Protein AF-A0A5R9NXJ1-F1 (afdb_monomer_lite)

Foldseek 3Di:
DDADPVRWDKDWDQFQQQRWIKMKTWDDQDPVVRRHTKIKIWTDHPDPPDDIDIDIGRDVVVVCLVRPRQPLDQCLLVVDDPLVNVLQLQLLCCAAVLPQDADDDPSLVVLVVVLVLLDPDDPPDDQVSDSDGPLVSVVSSVSSVCRNVSPSDHHDDDPVCVVSSCSNCVSSVNDNPPDDDD

Secondary structure (DSSP, 8-state):
-EE-TTS-EEEEEEETTTTEEEEEEEE--BTTTTBPPEEEEEE--SSTTPPPEEEEESSHHHHHHHHSPP----GGGTTS-HHHHHHHHHHHIIIII-------HHHHHHHHHHHHHT----TTS-GGG-SS-HHHHHHHHHHHHHHHTT--SPPP--HHHHHHHHHHHHHTT---------

Radius of gyration: 20.78 Å; chains: 1; bounding box: 48×36×61 Å

Sequence (182 aa):
MRESKNGHLYMAGFNEALGCTVALHYQKRSKMQDLPARYIVKWASARPGERQEVRSFTSLKEVEALLKPPTQDVSWIEGLTEQKRRIVTAAFAHALIGEHQKFEGDDFQAAVDFLHHLEPDTGSRSPLQFEVPSDSRAILWASIRWILMRRTEKLELGDSQQELAGKLLKACGLEPSHAPAF

Structure (mmCIF, N/CA/C/O backbone):
data_AF-A0A5R9NXJ1-F1
#
_entry.id   AF-A0A5R9NXJ1-F1
#
loop_
_atom_site.group_PDB
_atom_site.id
_atom_site.type_symbol
_atom_site.label_atom_id
_atom_site.lab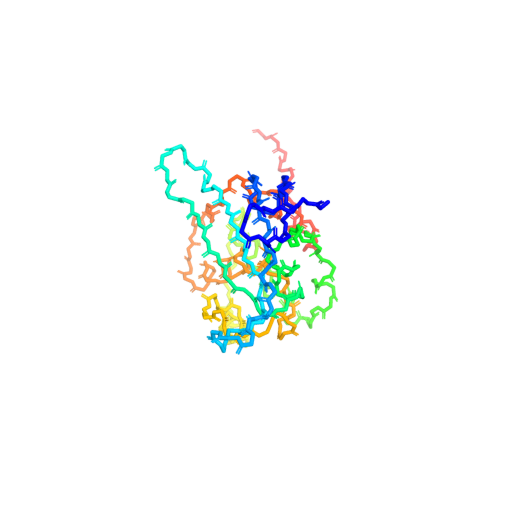el_alt_id
_atom_site.label_comp_id
_atom_site.label_asym_id
_atom_site.label_entity_id
_atom_site.label_seq_id
_atom_site.pdbx_PDB_ins_code
_atom_site.Cartn_x
_atom_site.Cartn_y
_atom_site.Cartn_z
_atom_site.occupancy
_atom_site.B_iso_or_equiv
_atom_site.auth_seq_id
_atom_site.auth_comp_id
_atom_site.auth_asym_id
_atom_site.auth_atom_id
_atom_site.pdbx_PDB_model_num
ATOM 1 N N . MET A 1 1 ? 15.279 11.748 -24.174 1.00 56.72 1 MET A N 1
ATOM 2 C CA . MET A 1 1 ? 15.913 10.410 -24.109 1.00 56.72 1 MET A CA 1
ATOM 3 C C . MET A 1 1 ? 17.350 10.542 -24.600 1.00 56.72 1 MET A C 1
ATOM 5 O O . MET A 1 1 ? 17.546 11.217 -25.601 1.00 56.72 1 MET A O 1
ATOM 9 N N . ARG A 1 2 ? 18.347 10.017 -23.877 1.00 70.06 2 ARG A N 1
ATOM 10 C CA . ARG A 1 2 ? 19.783 10.138 -24.209 1.00 70.06 2 ARG A CA 1
ATOM 11 C C . ARG A 1 2 ? 20.353 8.767 -24.565 1.00 70.06 2 ARG A C 1
ATOM 13 O O . ARG A 1 2 ? 19.923 7.774 -23.992 1.00 70.06 2 ARG A O 1
ATOM 20 N N . GLU A 1 3 ? 21.319 8.695 -25.470 1.00 67.75 3 GLU A N 1
ATOM 21 C CA . GLU A 1 3 ? 22.029 7.449 -25.779 1.00 67.75 3 GLU A CA 1
ATOM 22 C C . GLU A 1 3 ? 23.363 7.417 -25.019 1.00 67.75 3 GLU A C 1
ATOM 24 O O . GLU A 1 3 ? 24.104 8.399 -24.990 1.00 67.75 3 GLU A O 1
ATOM 29 N N . SER A 1 4 ? 23.645 6.319 -24.318 1.00 64.19 4 SER A N 1
ATOM 30 C CA . SER A 1 4 ? 24.927 6.121 -23.634 1.00 64.19 4 SER A CA 1
ATOM 31 C C . SER A 1 4 ? 25.991 5.635 -24.618 1.00 64.19 4 SER A C 1
ATOM 33 O O . SER A 1 4 ? 25.665 5.048 -25.647 1.00 64.19 4 SER A O 1
ATOM 35 N N . LYS A 1 5 ? 27.272 5.770 -24.251 1.00 60.88 5 LYS A N 1
ATOM 36 C CA . LYS A 1 5 ? 28.411 5.272 -25.047 1.00 60.88 5 LYS A CA 1
ATOM 37 C C . LYS A 1 5 ? 28.344 3.764 -25.365 1.00 60.88 5 LYS A C 1
ATOM 39 O O . LYS A 1 5 ? 29.005 3.320 -26.293 1.00 60.88 5 LYS A O 1
ATOM 44 N N . ASN A 1 6 ? 27.518 3.004 -24.638 1.00 63.16 6 ASN A N 1
ATOM 45 C CA . ASN A 1 6 ? 27.320 1.563 -24.818 1.00 63.16 6 ASN A CA 1
ATOM 46 C C . ASN A 1 6 ? 26.020 1.224 -25.585 1.00 63.16 6 ASN A C 1
ATOM 48 O O . ASN A 1 6 ? 25.543 0.096 -25.505 1.00 63.16 6 ASN A O 1
ATOM 52 N N . GLY A 1 7 ? 25.388 2.192 -26.265 1.00 62.50 7 GLY A N 1
ATOM 53 C CA . GLY A 1 7 ? 24.175 1.976 -27.074 1.00 62.50 7 GLY A CA 1
ATOM 54 C C . GLY A 1 7 ? 22.872 1.813 -26.275 1.00 62.50 7 GLY A C 1
ATOM 55 O O . GLY A 1 7 ? 21.836 1.441 -26.831 1.00 62.50 7 GLY A O 1
ATOM 56 N N . HIS A 1 8 ? 22.895 2.077 -24.963 1.00 69.06 8 HIS A N 1
ATOM 57 C CA . HIS A 1 8 ? 21.680 2.110 -24.138 1.00 69.06 8 HIS A CA 1
ATOM 58 C C . HIS A 1 8 ? 20.946 3.438 -24.283 1.00 69.06 8 HIS A C 1
ATOM 60 O O . HIS A 1 8 ? 21.556 4.492 -24.098 1.00 69.06 8 HIS A O 1
ATOM 66 N N . LEU A 1 9 ? 19.633 3.386 -24.502 1.00 77.56 9 LEU A N 1
ATOM 67 C CA . LEU A 1 9 ? 18.773 4.558 -24.351 1.00 77.56 9 LEU A CA 1
ATOM 68 C C . LEU A 1 9 ? 18.497 4.752 -22.863 1.00 77.56 9 LEU A C 1
ATOM 70 O O . LEU A 1 9 ? 18.129 3.797 -22.189 1.00 77.56 9 LEU A O 1
ATOM 74 N N . TYR A 1 10 ? 18.686 5.953 -22.330 1.00 80.19 10 TYR A N 1
ATOM 75 C CA . TYR A 1 10 ? 18.405 6.234 -20.931 1.00 80.19 10 TYR A CA 1
ATOM 76 C C . TYR A 1 10 ? 17.688 7.565 -20.718 1.00 80.19 10 TYR A C 1
ATOM 78 O O . TYR A 1 10 ? 17.766 8.504 -21.520 1.00 80.19 10 TYR A O 1
ATOM 86 N N . MET A 1 11 ? 16.964 7.627 -19.611 1.00 82.75 11 MET A N 1
ATOM 87 C CA . MET A 1 11 ? 16.296 8.812 -19.099 1.00 82.75 11 MET A CA 1
ATOM 88 C C . MET A 1 11 ? 16.515 8.858 -17.593 1.00 82.75 11 MET A C 1
ATOM 90 O O . MET A 1 11 ? 16.481 7.819 -16.942 1.00 82.75 11 MET A O 1
ATOM 94 N N . ALA A 1 12 ? 16.757 10.046 -17.053 1.00 82.06 12 ALA A N 1
ATOM 95 C CA . ALA A 1 12 ? 16.826 10.261 -15.618 1.00 82.06 12 ALA A CA 1
ATOM 96 C C . ALA A 1 12 ? 15.823 11.343 -15.230 1.00 82.06 12 ALA A C 1
ATOM 98 O O . ALA A 1 12 ? 15.626 12.296 -15.987 1.00 82.06 12 ALA A O 1
ATOM 99 N N . GLY A 1 13 ? 15.196 11.179 -14.075 1.00 78.00 13 GLY A N 1
ATOM 100 C CA . GLY A 1 13 ? 14.218 12.115 -13.541 1.00 78.00 13 GLY A CA 1
ATOM 101 C C . GLY A 1 13 ? 14.005 11.878 -12.056 1.00 78.00 13 GLY A C 1
ATOM 102 O O . GLY A 1 13 ? 14.336 10.812 -11.538 1.00 78.00 13 GLY A O 1
ATOM 103 N N . PHE A 1 14 ? 13.476 12.883 -11.369 1.00 72.31 14 PHE A N 1
ATOM 104 C CA . PHE A 1 14 ? 13.021 12.704 -9.999 1.00 72.31 14 PHE A CA 1
ATOM 105 C C . PHE A 1 14 ? 11.752 11.847 -9.998 1.00 72.31 14 PHE A C 1
ATOM 107 O O . PHE A 1 14 ? 10.859 12.069 -10.816 1.00 72.31 14 PHE A O 1
ATOM 114 N N . ASN A 1 15 ? 11.690 10.852 -9.118 1.00 71.06 15 ASN A N 1
ATOM 115 C CA . ASN A 1 15 ? 10.509 10.030 -8.919 1.00 71.06 15 ASN A CA 1
ATOM 116 C C . ASN A 1 15 ? 9.947 10.287 -7.524 1.00 71.06 15 ASN A C 1
ATOM 118 O O . ASN A 1 15 ? 10.612 10.019 -6.526 1.00 71.06 15 ASN A O 1
ATOM 122 N N . GLU A 1 16 ? 8.717 10.785 -7.473 1.00 60.53 16 GLU A N 1
ATOM 123 C CA . GLU A 1 16 ? 8.044 11.130 -6.221 1.00 60.53 16 GLU A CA 1
ATOM 124 C C . GLU A 1 16 ? 7.737 9.894 -5.367 1.00 60.53 16 GLU A C 1
ATOM 126 O O . GLU A 1 16 ? 7.882 9.957 -4.152 1.00 60.53 16 GLU A O 1
ATOM 131 N N . ALA A 1 17 ? 7.412 8.750 -5.987 1.00 61.94 17 ALA A N 1
ATOM 132 C CA . ALA A 1 17 ? 7.134 7.501 -5.269 1.00 61.94 17 ALA A CA 1
ATOM 133 C C . ALA A 1 17 ? 8.344 7.011 -4.461 1.00 61.94 17 ALA A C 1
ATOM 135 O O . ALA A 1 17 ? 8.208 6.539 -3.336 1.00 61.94 17 ALA A O 1
ATOM 136 N N . LEU A 1 18 ? 9.534 7.127 -5.051 1.00 64.56 18 LEU A N 1
ATOM 137 C CA . LEU A 1 18 ? 10.796 6.687 -4.463 1.00 64.56 18 LEU A CA 1
ATOM 138 C C . LEU A 1 18 ? 11.552 7.818 -3.747 1.00 64.56 18 LEU A C 1
ATOM 140 O O . LEU A 1 18 ? 12.620 7.567 -3.191 1.00 64.56 18 LEU A O 1
ATOM 144 N N . GLY A 1 19 ? 11.048 9.058 -3.787 1.00 62.28 19 GLY A N 1
ATOM 145 C CA . GLY A 1 19 ? 11.665 10.232 -3.158 1.00 62.28 19 GLY A CA 1
ATOM 146 C C . GLY A 1 19 ? 13.084 10.551 -3.646 1.00 62.28 19 GLY A C 1
ATOM 147 O O . GLY A 1 19 ? 13.853 11.196 -2.935 1.00 62.28 19 GLY A O 1
ATOM 148 N N . CYS A 1 20 ? 13.477 10.072 -4.828 1.00 68.44 20 CYS A N 1
ATOM 149 C CA . CYS A 1 20 ? 14.856 10.155 -5.303 1.00 68.44 20 CYS A CA 1
ATOM 150 C C . CYS A 1 20 ? 14.953 10.274 -6.829 1.00 68.44 20 CYS A C 1
ATOM 152 O O . CYS A 1 20 ? 13.985 10.100 -7.570 1.00 68.44 20 CYS A O 1
ATOM 154 N N . THR A 1 21 ? 16.156 10.589 -7.319 1.00 76.56 21 THR A N 1
ATOM 155 C CA . THR A 1 21 ? 16.429 10.576 -8.762 1.00 76.56 21 THR A CA 1
ATOM 156 C C . THR A 1 21 ? 16.595 9.142 -9.246 1.00 76.56 21 THR A C 1
ATOM 158 O O . THR A 1 21 ? 17.457 8.399 -8.771 1.00 76.56 21 THR A O 1
ATOM 161 N N . VAL A 1 22 ? 15.800 8.788 -10.248 1.00 80.94 22 VAL A N 1
ATOM 162 C CA . VAL A 1 22 ? 15.785 7.481 -10.891 1.00 80.94 22 VAL A CA 1
ATOM 163 C C . VAL A 1 22 ? 16.350 7.606 -12.299 1.00 80.94 22 VAL A C 1
ATOM 165 O O . VAL A 1 22 ? 16.018 8.533 -13.035 1.00 80.94 22 VAL A O 1
ATOM 168 N N . ALA A 1 23 ? 17.176 6.644 -12.697 1.00 85.56 23 ALA A N 1
ATOM 169 C CA . ALA A 1 23 ? 17.639 6.454 -14.061 1.00 85.56 23 ALA A CA 1
ATOM 170 C C . ALA A 1 23 ? 17.035 5.172 -14.647 1.00 85.56 23 ALA A C 1
ATOM 172 O O . ALA A 1 23 ? 17.268 4.072 -14.151 1.00 85.56 23 ALA A O 1
ATOM 173 N N . LEU A 1 24 ? 16.287 5.310 -15.736 1.00 88.50 24 LEU A N 1
ATOM 174 C CA . LEU A 1 24 ? 15.783 4.210 -16.546 1.00 88.50 24 LEU A CA 1
ATOM 175 C C . LEU A 1 24 ? 16.704 4.014 -17.747 1.00 88.50 24 LEU A C 1
ATOM 177 O O . LEU A 1 24 ? 16.912 4.942 -18.526 1.00 88.50 24 LEU A O 1
ATOM 181 N N . HIS A 1 25 ? 17.207 2.800 -17.931 1.00 89.12 25 HIS A N 1
ATOM 182 C CA . HIS A 1 25 ? 17.960 2.380 -19.106 1.00 89.12 25 HIS A CA 1
ATOM 183 C C . HIS A 1 25 ? 17.173 1.323 -19.875 1.00 89.12 25 HIS A C 1
ATOM 185 O O . HIS A 1 25 ? 16.711 0.347 -19.299 1.00 89.12 25 HIS A O 1
ATOM 191 N N . TYR A 1 26 ? 17.077 1.470 -21.186 1.00 88.19 26 TYR A N 1
ATOM 192 C CA . TYR A 1 26 ? 16.603 0.433 -22.083 1.00 88.19 26 TYR A CA 1
ATOM 193 C C . TYR A 1 26 ? 17.797 -0.235 -22.763 1.00 88.19 26 TYR A C 1
ATOM 195 O O . TYR A 1 26 ? 18.576 0.406 -23.480 1.00 88.19 26 TYR A O 1
ATOM 203 N N . GLN A 1 27 ? 17.929 -1.538 -22.528 1.00 85.44 27 GLN A N 1
ATOM 204 C CA . GLN A 1 27 ? 18.887 -2.393 -23.203 1.00 85.44 27 GLN A CA 1
ATOM 205 C C . GLN A 1 27 ? 18.176 -3.103 -24.356 1.00 85.44 27 GLN A C 1
ATOM 207 O O . GLN A 1 27 ? 17.287 -3.929 -24.144 1.00 85.44 27 GLN A O 1
ATOM 212 N N . LYS A 1 28 ? 18.573 -2.765 -25.587 1.00 84.38 28 LYS A N 1
ATOM 213 C CA . LYS A 1 28 ? 18.079 -3.421 -26.803 1.00 84.38 28 LYS A CA 1
ATOM 214 C C . LYS A 1 28 ? 18.462 -4.903 -26.793 1.00 84.38 28 LYS A C 1
ATOM 216 O O . LYS A 1 28 ? 19.521 -5.273 -26.286 1.00 84.38 28 LYS A O 1
ATOM 221 N N . ARG A 1 29 ? 17.620 -5.735 -27.414 1.00 84.06 29 ARG A N 1
ATOM 222 C CA . ARG A 1 29 ? 17.913 -7.156 -27.645 1.00 84.06 29 ARG A CA 1
ATOM 223 C C . ARG A 1 29 ? 19.251 -7.304 -28.375 1.00 84.06 29 ARG A C 1
ATOM 225 O O . ARG A 1 29 ? 19.457 -6.669 -29.409 1.00 84.06 29 ARG A O 1
ATOM 232 N N . SER A 1 30 ? 20.109 -8.193 -27.884 1.00 81.75 30 SER A N 1
ATOM 233 C CA . SER A 1 30 ? 21.359 -8.559 -28.553 1.00 81.75 30 SER A CA 1
ATOM 234 C C . SER A 1 30 ? 21.230 -9.953 -29.153 1.00 81.75 30 SER A C 1
ATOM 236 O O . SER A 1 30 ? 21.153 -10.935 -28.421 1.00 81.75 30 SER A O 1
ATOM 238 N N . LYS A 1 31 ? 21.219 -10.050 -30.490 1.00 77.81 31 LYS A N 1
ATOM 239 C CA . LYS A 1 31 ? 21.196 -11.350 -31.188 1.00 77.81 31 LYS A CA 1
ATOM 240 C C . LYS A 1 31 ? 22.512 -12.123 -31.038 1.00 77.81 31 LYS A C 1
ATOM 242 O O . LYS A 1 31 ? 22.482 -13.342 -31.059 1.00 77.81 31 LYS A O 1
ATOM 247 N N . MET A 1 32 ? 23.644 -11.431 -30.878 1.00 79.75 32 MET A N 1
ATOM 248 C CA . MET A 1 32 ? 24.957 -12.077 -30.724 1.00 79.75 32 MET A CA 1
ATOM 249 C C . MET A 1 32 ? 25.182 -12.678 -29.332 1.00 79.75 32 MET A C 1
ATOM 251 O O . MET A 1 32 ? 25.924 -13.641 -29.212 1.00 79.75 32 MET A O 1
ATOM 255 N N . GLN A 1 33 ? 24.573 -12.107 -28.289 1.00 77.94 33 GLN A N 1
ATOM 256 C CA . GLN A 1 33 ? 24.744 -12.556 -26.897 1.00 77.94 33 GLN A CA 1
ATOM 257 C C . GLN A 1 33 ? 23.530 -13.332 -26.366 1.00 77.94 33 GLN A C 1
ATOM 259 O O . GLN A 1 33 ? 23.481 -13.632 -25.180 1.00 77.94 33 GLN A O 1
ATOM 264 N N . ASP A 1 34 ? 22.537 -13.590 -27.222 1.00 81.00 34 ASP A N 1
ATOM 265 C CA . ASP A 1 34 ? 21.232 -14.167 -26.868 1.00 81.00 34 ASP A CA 1
ATOM 266 C C . ASP A 1 34 ? 20.548 -13.497 -25.658 1.00 81.00 34 ASP A C 1
ATOM 268 O O . ASP A 1 34 ? 19.888 -14.125 -24.835 1.00 81.00 34 ASP A O 1
ATOM 272 N N . LEU A 1 35 ? 20.710 -12.174 -25.534 1.00 79.19 35 LEU A N 1
ATOM 273 C CA . LEU A 1 35 ? 20.128 -11.410 -24.431 1.00 79.19 35 LEU A CA 1
ATOM 274 C C . LEU A 1 35 ? 18.805 -10.759 -24.859 1.00 79.19 35 LEU A C 1
ATOM 276 O O . LEU A 1 35 ? 18.785 -10.027 -25.864 1.00 79.19 35 LEU A O 1
ATOM 280 N N . PRO A 1 36 ? 17.708 -10.959 -24.099 1.00 82.81 36 PRO A N 1
ATOM 281 C CA . PRO A 1 36 ? 16.432 -10.314 -24.376 1.00 82.81 36 PRO A CA 1
ATOM 282 C C . PRO A 1 36 ? 16.512 -8.802 -24.135 1.00 82.81 36 PRO A C 1
ATOM 284 O O . PRO A 1 36 ? 17.372 -8.304 -23.404 1.00 82.81 36 PRO A O 1
ATOM 287 N N . ALA A 1 37 ? 15.596 -8.061 -24.760 1.00 85.81 37 ALA A N 1
ATOM 288 C CA . ALA A 1 37 ? 15.423 -6.651 -24.437 1.00 85.81 37 ALA A CA 1
ATOM 289 C C . ALA A 1 37 ? 14.943 -6.514 -22.986 1.00 85.81 37 ALA A C 1
ATOM 291 O O . ALA A 1 37 ? 14.123 -7.309 -22.527 1.00 85.81 37 ALA A O 1
ATOM 292 N N . ARG A 1 38 ? 15.453 -5.514 -22.267 1.00 88.94 38 ARG A N 1
ATOM 293 C CA . ARG A 1 38 ? 15.073 -5.270 -20.872 1.00 88.94 38 ARG A CA 1
ATOM 294 C C . ARG A 1 38 ? 15.195 -3.805 -20.495 1.00 88.94 38 ARG A C 1
ATOM 296 O O . ARG A 1 38 ? 15.976 -3.053 -21.080 1.00 88.94 38 ARG A O 1
ATOM 303 N N . TYR A 1 39 ? 14.452 -3.431 -19.470 1.00 88.12 39 TYR A N 1
ATOM 304 C CA . TYR A 1 39 ? 14.525 -2.137 -18.815 1.00 88.12 39 TYR A CA 1
ATOM 305 C C . TYR A 1 39 ? 15.301 -2.286 -17.511 1.00 88.12 39 TYR A C 1
ATOM 307 O O . TYR A 1 39 ? 15.089 -3.237 -16.773 1.00 88.12 39 TYR A O 1
ATOM 315 N N . ILE A 1 40 ? 16.212 -1.369 -17.220 1.00 89.00 40 ILE A N 1
ATOM 316 C CA . ILE A 1 40 ? 17.014 -1.365 -15.999 1.00 89.00 40 ILE A CA 1
ATOM 317 C C . ILE A 1 40 ? 16.745 -0.044 -15.294 1.00 89.00 40 ILE A C 1
ATOM 319 O O . ILE A 1 40 ? 17.096 1.015 -15.812 1.00 89.00 40 ILE A O 1
ATOM 323 N N . VAL A 1 41 ? 16.128 -0.107 -14.123 1.00 86.25 41 VAL A N 1
ATOM 324 C CA . VAL A 1 41 ? 15.863 1.051 -13.271 1.00 86.25 41 VAL A CA 1
ATOM 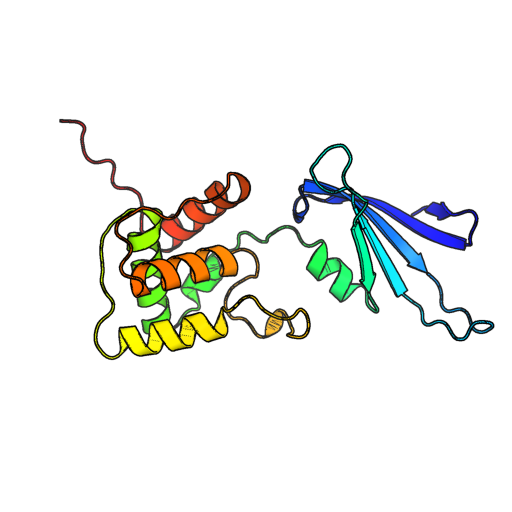325 C C . VAL A 1 41 ? 16.948 1.111 -12.206 1.00 86.25 41 VAL A C 1
ATOM 327 O O . VAL A 1 41 ? 17.240 0.102 -11.566 1.00 86.25 41 VAL A O 1
ATOM 330 N N . LYS A 1 42 ? 17.554 2.283 -12.031 1.00 86.38 42 LYS A N 1
ATOM 331 C CA . LYS A 1 42 ? 18.578 2.545 -11.023 1.00 86.38 42 LYS A CA 1
ATOM 332 C C . LYS A 1 42 ? 18.199 3.755 -10.191 1.00 86.38 42 LYS A C 1
ATOM 334 O O . LYS A 1 42 ? 17.820 4.768 -10.771 1.00 86.38 42 LYS A O 1
ATOM 339 N N . TRP A 1 43 ? 18.358 3.701 -8.879 1.00 85.06 43 TRP A N 1
ATOM 340 C CA . TRP A 1 43 ? 18.095 4.852 -8.016 1.00 85.06 43 TRP A CA 1
ATOM 341 C C . TRP A 1 43 ? 19.045 4.885 -6.828 1.00 85.06 43 TRP A C 1
ATOM 343 O O . TRP A 1 43 ? 19.564 3.855 -6.393 1.00 85.06 43 TRP A O 1
ATOM 353 N N . ALA A 1 44 ? 19.342 6.092 -6.355 1.00 69.19 44 ALA A N 1
ATOM 354 C CA . ALA A 1 44 ? 20.094 6.256 -5.122 1.00 69.19 44 ALA A CA 1
ATOM 355 C C . ALA A 1 44 ? 19.165 5.929 -3.951 1.00 69.19 44 ALA A C 1
ATOM 357 O O . ALA A 1 44 ? 18.042 6.431 -3.910 1.00 69.19 44 ALA A O 1
ATOM 358 N N . SER A 1 45 ? 19.628 5.103 -3.014 1.00 57.47 45 SER A N 1
ATOM 359 C CA . SER A 1 45 ? 18.928 4.975 -1.738 1.00 57.47 45 SER A CA 1
ATOM 360 C C . SER A 1 45 ? 18.877 6.342 -1.043 1.00 57.47 45 SER A C 1
ATOM 362 O O . SER A 1 45 ? 19.768 7.175 -1.225 1.00 57.47 45 SER A O 1
ATOM 364 N N . ALA A 1 46 ? 17.832 6.580 -0.250 1.00 52.94 46 ALA A N 1
ATOM 365 C CA . ALA A 1 46 ? 17.553 7.854 0.415 1.00 52.94 46 ALA A CA 1
ATOM 366 C C . ALA A 1 46 ? 18.657 8.321 1.391 1.00 52.94 46 ALA A C 1
ATOM 368 O O . ALA A 1 46 ? 18.601 9.443 1.893 1.00 52.94 46 ALA A O 1
ATOM 369 N N . ARG A 1 47 ? 19.667 7.487 1.676 1.00 48.09 47 ARG A N 1
ATOM 370 C CA . ARG A 1 47 ? 20.737 7.768 2.638 1.00 48.09 47 ARG A CA 1
ATOM 371 C C . ARG A 1 47 ? 22.087 8.019 1.950 1.00 48.09 47 ARG A C 1
ATOM 373 O O . ARG A 1 47 ? 22.505 7.222 1.105 1.00 48.09 47 ARG A O 1
ATOM 380 N N . PRO A 1 48 ? 22.821 9.081 2.337 1.00 46.06 48 PRO A N 1
ATOM 381 C CA . PRO A 1 48 ? 24.170 9.331 1.838 1.00 46.06 48 PRO A CA 1
ATOM 382 C C . PRO A 1 48 ? 25.107 8.150 2.135 1.00 46.06 48 PRO A C 1
ATOM 384 O O . PRO A 1 48 ? 25.261 7.752 3.286 1.00 46.06 48 PRO A O 1
ATOM 387 N N . GLY A 1 49 ? 25.749 7.603 1.100 1.00 57.16 49 GLY A N 1
ATOM 388 C CA . GLY A 1 49 ? 26.719 6.504 1.221 1.00 57.16 49 GLY A CA 1
ATOM 389 C C . GLY A 1 49 ? 26.161 5.098 0.974 1.00 57.16 49 GLY A C 1
ATOM 390 O O . GLY A 1 49 ? 26.941 4.149 0.899 1.00 57.16 49 GLY A O 1
ATOM 391 N N . GLU A 1 50 ? 24.848 4.939 0.794 1.00 59.25 50 GLU A N 1
ATOM 392 C CA . GLU A 1 50 ? 24.263 3.641 0.450 1.00 59.25 50 GLU A CA 1
ATOM 393 C C . GLU A 1 50 ? 24.442 3.283 -1.035 1.00 59.25 50 GLU A C 1
ATOM 395 O O . GLU A 1 50 ? 24.568 4.139 -1.917 1.00 59.25 50 GLU A O 1
ATOM 400 N N . ARG A 1 51 ? 24.492 1.973 -1.315 1.00 67.75 51 ARG A N 1
ATOM 401 C CA . ARG A 1 51 ? 24.660 1.454 -2.677 1.00 67.75 51 ARG A CA 1
ATOM 402 C C . ARG A 1 51 ? 23.449 1.823 -3.535 1.00 67.75 51 ARG A C 1
ATOM 404 O O . ARG A 1 51 ? 22.312 1.755 -3.085 1.00 67.75 51 ARG A O 1
ATOM 411 N N . GLN A 1 52 ? 23.714 2.165 -4.794 1.00 74.81 52 GLN A N 1
ATOM 412 C CA . GLN A 1 52 ? 22.675 2.355 -5.802 1.00 74.81 52 GLN A CA 1
ATOM 413 C C . GLN A 1 52 ? 21.863 1.063 -5.950 1.00 74.81 52 GLN A C 1
ATOM 415 O O . GLN A 1 52 ? 22.432 0.002 -6.223 1.00 74.81 52 GLN A O 1
ATOM 420 N N . GLU A 1 53 ? 20.546 1.159 -5.807 1.00 77.19 53 GLU A N 1
ATOM 421 C CA . GLU A 1 53 ? 19.654 0.048 -6.103 1.00 77.19 53 GLU A CA 1
ATOM 422 C C . GLU A 1 53 ? 19.460 -0.074 -7.612 1.00 77.19 53 GLU A C 1
ATOM 424 O O . GLU A 1 53 ? 19.377 0.923 -8.335 1.00 77.19 53 GLU A O 1
ATOM 429 N N . VAL A 1 54 ? 19.428 -1.316 -8.099 1.00 85.44 54 VAL A N 1
ATOM 430 C CA . VAL A 1 54 ? 19.294 -1.635 -9.521 1.00 85.44 54 VAL A CA 1
ATOM 431 C C . VAL A 1 54 ? 18.304 -2.781 -9.681 1.00 85.44 54 VAL A C 1
ATOM 433 O O . VAL A 1 54 ? 18.517 -3.866 -9.144 1.00 85.44 54 VAL A O 1
ATOM 436 N N . ARG A 1 55 ? 17.251 -2.571 -10.474 1.00 85.31 55 ARG A N 1
ATOM 437 C CA . ARG A 1 55 ? 16.294 -3.618 -10.859 1.00 85.31 55 ARG A CA 1
ATOM 438 C C . ARG A 1 55 ? 16.164 -3.726 -12.369 1.00 85.31 55 ARG A C 1
ATOM 440 O O . ARG A 1 55 ? 16.274 -2.730 -13.078 1.00 85.31 55 ARG A O 1
ATOM 447 N N . SER A 1 56 ? 15.944 -4.947 -12.851 1.00 87.00 56 SER A N 1
ATOM 448 C CA . SER A 1 56 ? 15.715 -5.244 -14.267 1.00 87.00 56 SER A CA 1
ATOM 449 C C . SER A 1 56 ? 14.279 -5.711 -14.484 1.00 87.00 56 SER A C 1
ATOM 451 O O . SER A 1 56 ? 13.772 -6.500 -13.694 1.00 87.00 56 SER A O 1
ATOM 453 N N . PHE A 1 57 ? 13.661 -5.254 -15.567 1.00 86.25 57 PHE A N 1
ATOM 454 C CA . PHE A 1 57 ? 12.273 -5.510 -15.938 1.00 86.25 57 PHE A CA 1
ATOM 455 C C . PHE A 1 57 ? 12.189 -5.943 -17.394 1.00 86.25 57 PHE A C 1
ATOM 457 O O . PHE A 1 57 ? 12.995 -5.519 -18.230 1.00 86.25 57 PHE A O 1
ATOM 464 N N . THR A 1 58 ? 11.199 -6.769 -17.709 1.00 85.88 58 THR A N 1
ATOM 465 C CA . THR A 1 58 ? 11.011 -7.284 -19.075 1.00 85.88 58 THR A CA 1
ATOM 466 C C . THR A 1 58 ? 10.023 -6.450 -19.883 1.00 85.88 58 THR A C 1
ATOM 468 O O . THR A 1 58 ? 10.035 -6.495 -21.112 1.00 85.88 58 THR A O 1
ATOM 471 N N . SER A 1 59 ? 9.213 -5.629 -19.209 1.00 82.44 59 SER A N 1
ATOM 472 C CA . SER A 1 59 ? 8.185 -4.800 -19.830 1.00 82.44 59 SER A CA 1
ATOM 473 C C . SER A 1 59 ? 8.155 -3.382 -19.254 1.00 82.44 59 SER A C 1
ATOM 475 O O . SER A 1 59 ? 8.498 -3.151 -18.094 1.00 82.44 59 SER A O 1
ATOM 477 N N . LEU A 1 60 ? 7.707 -2.417 -20.066 1.00 78.75 60 LEU A N 1
ATOM 478 C CA . LEU A 1 60 ? 7.507 -1.037 -19.612 1.00 78.75 60 LEU A CA 1
ATOM 479 C C . LEU A 1 60 ? 6.414 -0.950 -18.535 1.00 78.75 60 LEU A C 1
ATOM 481 O O . LEU A 1 60 ? 6.535 -0.157 -17.613 1.00 78.75 60 LEU A O 1
ATOM 485 N N . LYS A 1 61 ? 5.399 -1.820 -18.597 1.00 76.12 61 LYS A N 1
ATOM 486 C CA . LYS A 1 61 ? 4.309 -1.886 -17.613 1.00 76.12 61 LYS A CA 1
ATOM 487 C C . LYS A 1 61 ? 4.811 -2.190 -16.195 1.00 76.12 61 LYS A C 1
ATOM 489 O O . LYS A 1 61 ? 4.308 -1.626 -15.230 1.00 76.12 61 LYS A O 1
ATOM 494 N N . GLU A 1 62 ? 5.803 -3.070 -16.055 1.00 75.62 62 GLU A N 1
ATOM 495 C CA . GLU A 1 62 ? 6.426 -3.357 -14.753 1.00 75.62 62 GLU A CA 1
ATOM 496 C C . GLU A 1 62 ? 7.230 -2.162 -14.226 1.00 75.62 62 GLU A C 1
ATOM 498 O O . GLU A 1 62 ? 7.197 -1.870 -13.032 1.00 75.62 62 GLU A O 1
ATOM 503 N N . VAL A 1 63 ? 7.923 -1.449 -15.121 1.00 80.88 63 VAL A N 1
ATOM 504 C CA . VAL A 1 63 ? 8.641 -0.213 -14.781 1.00 80.88 63 VAL A CA 1
ATOM 505 C C . VAL A 1 63 ? 7.659 0.853 -14.311 1.00 80.88 63 VAL A C 1
ATOM 507 O O . VAL A 1 63 ? 7.889 1.487 -13.288 1.00 80.88 63 VAL A O 1
ATOM 510 N N . GLU A 1 64 ? 6.552 1.033 -15.028 1.00 77.06 64 GLU A N 1
ATOM 511 C CA . GLU A 1 64 ? 5.490 1.958 -14.642 1.00 77.06 64 GLU A CA 1
ATOM 512 C C . GLU A 1 64 ? 4.900 1.585 -13.288 1.00 77.06 64 GLU A C 1
ATOM 514 O O . GLU A 1 64 ? 4.734 2.468 -12.465 1.00 77.06 64 GLU A O 1
ATOM 519 N N . ALA A 1 65 ? 4.654 0.304 -13.002 1.00 72.50 65 ALA A N 1
ATOM 520 C CA . ALA A 1 65 ? 4.156 -0.122 -11.694 1.00 72.50 65 ALA A CA 1
ATOM 521 C C . ALA A 1 65 ? 5.127 0.201 -10.543 1.00 72.50 65 ALA A C 1
ATOM 523 O O . ALA A 1 65 ? 4.672 0.559 -9.462 1.00 72.50 65 ALA A O 1
ATOM 524 N N . LEU A 1 66 ? 6.444 0.099 -10.768 1.00 76.75 66 LEU A N 1
ATOM 525 C CA . LEU A 1 66 ? 7.455 0.511 -9.786 1.00 76.75 66 LEU A CA 1
ATOM 526 C C . LEU A 1 66 ? 7.477 2.033 -9.596 1.00 76.75 66 LEU A C 1
ATOM 528 O O . LEU A 1 66 ? 7.633 2.515 -8.480 1.00 76.75 66 LEU A O 1
ATOM 532 N N . LEU A 1 67 ? 7.412 2.776 -10.701 1.00 75.19 67 LEU A N 1
ATOM 533 C CA . LEU A 1 67 ? 7.631 4.222 -10.722 1.00 75.19 67 LEU A CA 1
ATOM 534 C C . LEU A 1 67 ? 6.347 5.031 -10.560 1.00 75.19 67 LEU A C 1
ATOM 536 O O . LEU A 1 67 ? 6.422 6.260 -10.480 1.00 75.19 67 LEU A O 1
ATOM 540 N N . LYS A 1 68 ? 5.183 4.379 -10.544 1.00 69.38 68 LYS A N 1
ATOM 541 C CA . LYS A 1 68 ? 3.904 5.054 -10.388 1.00 69.38 68 LYS A CA 1
ATOM 542 C C . LYS A 1 68 ? 3.917 5.767 -9.035 1.00 69.38 68 LYS A C 1
ATOM 544 O O . LYS A 1 68 ? 4.185 5.109 -8.029 1.00 69.38 68 LYS A O 1
ATOM 549 N N . PRO A 1 69 ? 3.647 7.084 -8.993 1.00 58.81 69 PRO A N 1
ATOM 550 C CA . PRO A 1 69 ? 3.427 7.759 -7.726 1.00 58.81 69 PRO A CA 1
ATOM 551 C C . PRO A 1 69 ? 2.342 7.007 -6.951 1.00 58.81 69 PRO A C 1
ATOM 553 O O . PRO A 1 69 ? 1.392 6.519 -7.582 1.00 58.81 69 PRO A O 1
ATOM 556 N N . PRO A 1 70 ? 2.481 6.885 -5.620 1.00 59.53 70 PRO A N 1
ATOM 557 C CA . PRO A 1 70 ? 1.449 6.287 -4.805 1.00 59.53 70 PRO A CA 1
ATOM 558 C C . PRO A 1 70 ? 0.146 7.008 -5.123 1.00 59.53 70 PRO A C 1
ATOM 560 O O . PRO A 1 70 ? 0.066 8.232 -5.022 1.00 59.53 70 PRO A O 1
ATOM 563 N N . THR A 1 71 ? -0.859 6.270 -5.593 1.00 61.16 71 THR A N 1
ATOM 564 C CA . THR A 1 71 ? -2.065 6.891 -6.162 1.00 61.16 71 THR A CA 1
ATOM 565 C C . THR A 1 71 ? -2.827 7.682 -5.097 1.00 61.16 71 THR A C 1
ATOM 567 O O . THR A 1 71 ? -3.681 8.487 -5.451 1.00 61.16 71 THR A O 1
ATOM 570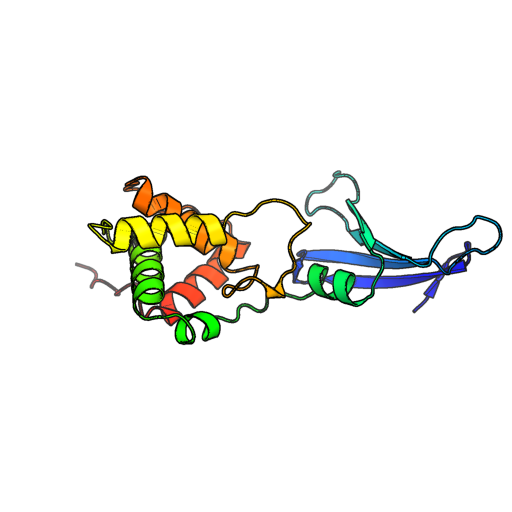 N N . GLN A 1 72 ? -2.525 7.429 -3.808 1.00 68.50 72 GLN A N 1
ATOM 571 C CA . GLN A 1 72 ? -3.222 7.934 -2.616 1.00 68.50 72 GLN A CA 1
ATOM 572 C C . GLN A 1 72 ? -4.751 7.877 -2.763 1.00 68.50 72 GLN A C 1
ATOM 574 O O . GLN A 1 72 ? -5.492 8.604 -2.104 1.00 68.50 72 GLN A O 1
ATOM 579 N N . ASP A 1 73 ? -5.208 7.001 -3.654 1.00 74.94 73 ASP A N 1
ATOM 580 C CA . ASP A 1 73 ? -6.592 6.813 -4.000 1.00 74.94 73 ASP A CA 1
ATOM 581 C C . ASP A 1 73 ? -7.206 6.013 -2.865 1.00 74.94 73 ASP A C 1
ATOM 583 O O . ASP A 1 73 ? -6.711 4.946 -2.499 1.00 74.94 73 ASP A O 1
ATOM 587 N N . VAL A 1 74 ? -8.251 6.578 -2.279 1.00 84.88 74 VAL A N 1
ATOM 588 C CA . VAL A 1 74 ? -9.003 5.997 -1.168 1.00 84.88 74 VAL A CA 1
ATOM 589 C C . VAL A 1 74 ? -10.401 5.558 -1.603 1.00 84.88 74 VAL A C 1
ATOM 591 O O . VAL A 1 74 ? -11.128 4.984 -0.797 1.00 84.88 74 VAL A O 1
ATOM 594 N N . SER A 1 75 ? -10.768 5.756 -2.878 1.00 83.88 75 SER A N 1
ATOM 595 C CA . SER A 1 75 ? -12.080 5.369 -3.421 1.00 83.88 75 SER A CA 1
ATOM 596 C C . SER A 1 75 ? -12.327 3.858 -3.367 1.00 83.88 75 SER A C 1
ATOM 598 O O . SER A 1 75 ? -13.469 3.416 -3.276 1.00 83.88 75 SER A O 1
ATOM 600 N N . TRP A 1 76 ? -11.266 3.043 -3.315 1.00 85.56 76 TRP A N 1
ATOM 601 C CA . TRP A 1 76 ? -11.369 1.592 -3.126 1.00 85.56 76 TRP A CA 1
ATOM 602 C C . TRP A 1 76 ? -12.113 1.199 -1.841 1.00 85.56 76 TRP A C 1
ATOM 604 O O . TRP A 1 76 ? -12.735 0.139 -1.813 1.00 85.56 76 TRP A O 1
ATOM 614 N N . ILE A 1 77 ? -12.111 2.047 -0.802 1.00 89.25 77 ILE A N 1
ATOM 615 C CA . ILE A 1 77 ? -12.851 1.807 0.449 1.00 89.25 77 ILE A CA 1
ATOM 616 C C . ILE A 1 77 ? -14.362 1.747 0.177 1.00 89.25 77 ILE A C 1
ATOM 618 O O . ILE A 1 77 ? -15.070 0.914 0.750 1.00 89.25 77 ILE A O 1
ATOM 622 N N . GLU A 1 78 ? -14.858 2.574 -0.747 1.00 85.44 78 GLU A N 1
ATOM 623 C CA . GLU A 1 78 ? -16.264 2.582 -1.166 1.00 85.44 78 GLU A CA 1
ATOM 624 C C . GLU A 1 78 ? -16.640 1.333 -1.976 1.00 85.44 78 GLU A C 1
ATOM 626 O O . GLU A 1 78 ? -17.806 0.936 -1.989 1.00 85.44 78 GLU A O 1
ATOM 631 N N . GLY A 1 79 ? -15.659 0.683 -2.607 1.00 83.69 79 GLY A N 1
ATOM 632 C CA . GLY A 1 79 ? -15.833 -0.568 -3.346 1.00 83.69 79 GLY A CA 1
ATOM 633 C C . GLY A 1 79 ? -15.818 -1.828 -2.475 1.00 83.69 79 GLY A C 1
ATOM 634 O O . GLY A 1 79 ? -16.153 -2.907 -2.963 1.00 83.69 79 GLY A O 1
ATOM 635 N N . LEU A 1 80 ? -15.448 -1.725 -1.194 1.00 87.56 80 LEU A N 1
ATOM 636 C CA . LEU A 1 80 ? -15.426 -2.872 -0.287 1.00 87.56 80 LEU A CA 1
ATOM 637 C C . LEU A 1 80 ? -16.838 -3.336 0.076 1.00 87.56 80 LEU A C 1
ATOM 639 O O . LEU A 1 80 ? -17.724 -2.523 0.359 1.00 87.56 80 LEU A O 1
ATOM 643 N N . THR A 1 81 ? -16.997 -4.657 0.196 1.00 89.88 81 THR A N 1
ATOM 644 C CA . THR A 1 81 ? -18.150 -5.286 0.861 1.00 89.88 81 THR A CA 1
ATOM 645 C C . THR A 1 81 ? -18.339 -4.717 2.267 1.00 89.88 81 THR A C 1
ATOM 647 O O . THR A 1 81 ? -17.348 -4.381 2.921 1.00 89.88 81 THR A O 1
ATOM 650 N N . GLU A 1 82 ? -19.571 -4.710 2.776 1.00 90.88 82 GLU A N 1
ATOM 651 C CA . GLU A 1 82 ? -19.890 -4.166 4.103 1.00 90.88 82 GLU A CA 1
ATOM 652 C C . GLU A 1 82 ? -18.990 -4.738 5.212 1.00 90.88 82 GLU A C 1
ATOM 654 O O . GLU A 1 82 ? -18.410 -3.977 5.982 1.00 90.88 82 GLU A O 1
ATOM 659 N N . GLN A 1 83 ? -18.780 -6.060 5.239 1.00 90.00 83 GLN A N 1
ATOM 660 C CA . GLN A 1 83 ? -17.939 -6.713 6.247 1.00 90.00 83 GLN A CA 1
ATOM 661 C C . GLN A 1 83 ? -16.481 -6.228 6.203 1.00 90.00 83 GLN A C 1
ATOM 663 O O . GLN A 1 83 ? -15.938 -5.802 7.221 1.00 90.00 83 GLN A O 1
ATOM 668 N N . LYS A 1 84 ? -15.855 -6.216 5.017 1.00 91.31 84 LYS A N 1
ATOM 669 C CA . LYS A 1 84 ? -14.492 -5.681 4.845 1.00 91.31 84 LYS A CA 1
ATOM 670 C C . LYS A 1 84 ? -14.409 -4.208 5.236 1.00 91.31 84 LYS A C 1
ATOM 672 O O . LYS A 1 84 ? -13.441 -3.817 5.877 1.00 91.31 84 LYS A O 1
ATOM 677 N N . ARG A 1 85 ? -15.421 -3.398 4.905 1.00 91.56 85 ARG A N 1
ATOM 678 C CA . ARG A 1 85 ? -15.458 -1.985 5.299 1.00 91.56 85 ARG A CA 1
ATOM 679 C C . ARG A 1 85 ? -15.496 -1.828 6.819 1.00 91.56 85 ARG A C 1
ATOM 681 O O . ARG A 1 85 ? -14.700 -1.061 7.347 1.00 91.56 85 ARG A O 1
ATOM 688 N N . ARG A 1 86 ? -16.338 -2.596 7.525 1.00 90.75 86 ARG A N 1
ATOM 689 C CA . ARG A 1 86 ? -16.372 -2.603 9.001 1.00 90.75 86 ARG A CA 1
ATOM 690 C C . ARG A 1 86 ? -15.014 -2.979 9.597 1.00 90.75 86 ARG A C 1
ATOM 692 O O . ARG A 1 86 ? -14.547 -2.294 10.502 1.00 90.75 86 ARG A O 1
ATOM 699 N N . ILE A 1 87 ? -14.349 -3.999 9.047 1.00 93.56 87 ILE A N 1
ATOM 700 C CA . ILE A 1 87 ? -13.000 -4.416 9.468 1.00 93.56 87 ILE A CA 1
ATOM 701 C C . ILE A 1 87 ? -11.980 -3.290 9.265 1.00 93.56 87 ILE A C 1
ATOM 703 O O . ILE A 1 87 ? -11.216 -2.994 10.180 1.00 93.56 87 ILE A O 1
ATOM 707 N N . VAL A 1 88 ? -11.971 -2.642 8.095 1.00 93.62 88 VAL A N 1
ATOM 708 C CA . VAL A 1 88 ? -11.058 -1.525 7.788 1.00 93.62 88 VAL A CA 1
ATOM 709 C C . VAL A 1 88 ? -11.263 -0.367 8.764 1.00 93.62 88 VAL A C 1
ATOM 711 O O . VAL A 1 88 ? -10.297 0.092 9.372 1.00 93.62 88 VAL A O 1
ATOM 714 N N . THR A 1 89 ? -12.510 0.069 8.958 1.00 93.25 89 THR A N 1
ATOM 715 C CA . THR A 1 89 ? -12.846 1.167 9.872 1.00 93.25 89 THR A CA 1
ATOM 716 C C . THR A 1 89 ? -12.430 0.837 11.305 1.00 93.25 89 THR A C 1
ATOM 718 O O . THR A 1 89 ? -11.722 1.623 11.929 1.00 93.25 89 THR A O 1
ATOM 721 N N . ALA A 1 90 ? -12.790 -0.341 11.819 1.00 91.88 90 ALA A N 1
ATOM 722 C CA . ALA A 1 90 ? -12.428 -0.764 13.172 1.00 91.88 90 ALA A CA 1
ATOM 723 C C . ALA A 1 90 ? -10.907 -0.869 13.365 1.00 91.88 90 ALA A C 1
ATOM 725 O O . ALA A 1 90 ? -10.371 -0.421 14.380 1.00 91.88 90 ALA A O 1
ATOM 726 N N . ALA A 1 91 ? -10.194 -1.417 12.377 1.00 92.75 91 ALA A N 1
ATOM 727 C CA . ALA A 1 91 ? -8.743 -1.543 12.420 1.00 92.75 91 ALA A CA 1
ATOM 728 C C . ALA A 1 91 ? -8.050 -0.174 12.444 1.00 92.75 91 ALA A C 1
ATOM 730 O O . ALA A 1 91 ? -7.139 0.026 13.247 1.00 92.75 91 ALA A O 1
ATOM 731 N N . PHE A 1 92 ? -8.481 0.780 11.614 1.00 93.50 92 PHE A N 1
ATOM 732 C CA . PHE A 1 92 ? -7.913 2.130 11.620 1.00 93.50 92 PHE A CA 1
ATOM 733 C C . PHE A 1 92 ? -8.277 2.922 12.878 1.00 93.50 92 PHE A C 1
ATOM 735 O O . PHE A 1 92 ? -7.398 3.569 13.448 1.00 93.50 92 PHE A O 1
ATOM 742 N N . ALA A 1 93 ? -9.521 2.836 13.357 1.00 90.06 93 ALA A N 1
ATOM 743 C CA . ALA A 1 93 ? -9.934 3.470 14.609 1.00 90.06 93 ALA A CA 1
ATOM 744 C C . ALA A 1 93 ? -9.075 2.967 15.783 1.00 90.06 93 ALA A C 1
ATOM 746 O O . ALA A 1 93 ? -8.513 3.757 16.546 1.00 90.06 93 ALA A O 1
ATOM 747 N N . HIS A 1 94 ? -8.864 1.652 15.860 1.00 90.94 94 HIS A N 1
ATOM 748 C CA . HIS A 1 94 ? -8.039 1.036 16.890 1.00 90.94 94 HIS A CA 1
ATOM 749 C C . HIS A 1 94 ? -6.557 1.408 16.764 1.00 90.94 94 HIS A C 1
ATOM 751 O O . HIS A 1 94 ? -5.954 1.867 17.730 1.00 90.94 94 HIS A O 1
ATOM 757 N N . ALA A 1 95 ? -5.960 1.214 15.587 1.00 87.94 95 ALA A N 1
ATOM 758 C CA . ALA A 1 95 ? -4.518 1.349 15.410 1.00 87.94 95 ALA A CA 1
ATOM 759 C C . ALA A 1 95 ? -4.048 2.809 15.331 1.00 87.94 95 ALA A C 1
ATOM 761 O O . ALA A 1 95 ? -2.967 3.120 15.819 1.00 87.94 95 ALA A O 1
ATOM 762 N N . LEU A 1 96 ? -4.828 3.705 14.720 1.00 88.44 96 LEU A N 1
ATOM 763 C CA . LEU A 1 96 ? -4.385 5.071 14.413 1.00 88.44 96 LEU A CA 1
ATOM 764 C C . LEU A 1 96 ? -4.985 6.113 15.367 1.00 88.44 96 LEU A C 1
ATOM 766 O O . LEU A 1 96 ? -4.305 7.064 15.762 1.00 88.44 96 LEU A O 1
ATOM 770 N N . ILE A 1 97 ? -6.242 5.935 15.784 1.00 87.31 97 ILE A N 1
ATOM 771 C CA . ILE A 1 97 ? -6.912 6.866 16.708 1.00 87.31 97 ILE A CA 1
ATOM 772 C C . ILE A 1 97 ? -6.751 6.419 18.164 1.00 87.31 97 ILE A C 1
ATOM 774 O O . ILE A 1 97 ? -6.615 7.272 19.043 1.00 87.31 97 ILE A O 1
ATO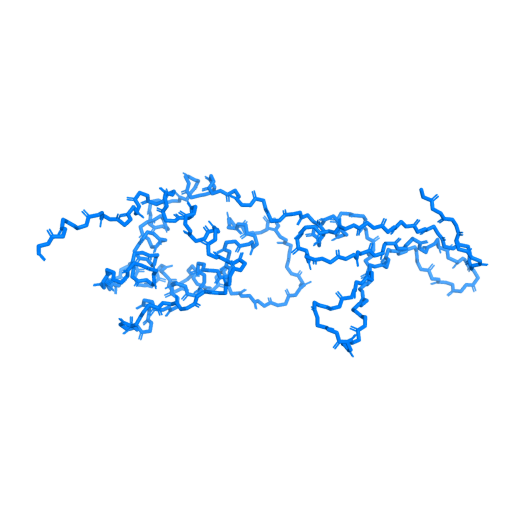M 778 N N . GLY A 1 98 ? -6.655 5.111 18.416 1.00 81.50 98 GLY A N 1
ATOM 779 C CA . GLY A 1 98 ? -6.632 4.538 19.764 1.00 81.50 98 GLY A CA 1
ATOM 780 C C . GLY A 1 98 ? -8.030 4.235 20.311 1.00 81.50 98 GLY A C 1
ATOM 781 O O . GLY A 1 98 ? -8.195 4.046 21.512 1.00 81.50 98 GLY A O 1
ATOM 782 N N . GLU A 1 99 ? -9.049 4.181 19.451 1.00 84.06 99 GLU A N 1
ATOM 783 C CA . GLU A 1 99 ? -10.382 3.715 19.832 1.00 84.06 99 GLU A CA 1
ATOM 784 C C . GLU A 1 99 ? -10.367 2.191 19.930 1.00 84.06 99 GLU A C 1
ATOM 786 O O . GLU A 1 99 ? -10.520 1.470 18.942 1.00 84.06 99 GLU A O 1
ATOM 791 N N . HIS A 1 100 ? -10.110 1.684 21.134 1.00 77.75 100 HIS A N 1
ATOM 792 C CA . HIS A 1 100 ? -9.872 0.263 21.350 1.00 77.75 100 HIS A CA 1
ATOM 793 C C . HIS A 1 100 ? -11.118 -0.593 21.115 1.00 77.75 100 HIS A C 1
ATOM 795 O O . HIS A 1 100 ? -11.906 -0.859 22.020 1.00 77.75 100 HIS A O 1
ATOM 801 N N . GLN A 1 101 ? -11.243 -1.088 19.889 1.00 78.75 101 GLN A N 1
ATOM 802 C CA . GLN A 1 101 ? -12.221 -2.097 19.497 1.00 78.75 101 GLN A CA 1
ATOM 803 C C . GLN A 1 101 ? -11.606 -3.503 19.517 1.00 78.75 101 GLN A C 1
ATOM 805 O O . GLN A 1 101 ? -10.383 -3.662 19.561 1.00 78.75 101 GLN A O 1
ATOM 810 N N . LYS A 1 102 ? -12.456 -4.533 19.489 1.00 81.25 102 LYS A N 1
ATOM 811 C CA . LYS A 1 102 ? -12.060 -5.938 19.338 1.00 81.25 102 LYS A CA 1
ATOM 812 C C . LYS A 1 102 ? -12.939 -6.584 18.277 1.00 81.25 102 LYS A C 1
ATOM 814 O O . LYS A 1 102 ? -14.139 -6.338 18.251 1.00 81.25 102 LYS A O 1
ATOM 819 N N . PHE A 1 103 ? -12.340 -7.422 17.438 1.00 86.12 103 PHE A N 1
ATOM 820 C CA . PHE A 1 103 ? -13.106 -8.295 16.557 1.00 86.12 103 PHE A CA 1
ATOM 821 C C . PHE A 1 103 ? -13.611 -9.511 17.329 1.00 86.12 103 PHE A C 1
ATOM 823 O O . PHE A 1 103 ? -12.853 -10.135 18.077 1.00 86.12 103 PHE A O 1
ATOM 830 N N . GLU A 1 104 ? -14.878 -9.849 17.119 1.00 83.19 104 GLU A N 1
ATOM 831 C CA . GLU A 1 104 ? -15.550 -10.996 17.724 1.00 83.19 104 GLU A CA 1
ATOM 832 C C . GLU A 1 104 ? -16.285 -11.796 16.641 1.00 83.19 104 GLU A C 1
ATOM 834 O O . GLU A 1 104 ? -16.635 -11.258 15.590 1.00 83.19 104 GLU A O 1
ATOM 839 N N . GLY A 1 105 ? -16.502 -13.091 16.894 1.00 85.81 105 GLY A N 1
ATOM 840 C CA . GLY A 1 105 ? -17.262 -13.973 16.002 1.00 85.81 105 GLY A CA 1
ATOM 841 C C . GLY A 1 105 ? -16.763 -13.962 14.553 1.00 85.81 105 GLY A C 1
ATOM 842 O O . GLY A 1 105 ? -15.563 -14.077 14.294 1.00 85.81 105 GLY A O 1
ATOM 843 N N . ASP A 1 106 ? -17.698 -13.808 13.616 1.00 86.19 106 ASP A N 1
ATOM 844 C CA . ASP A 1 106 ? -17.442 -13.866 12.173 1.00 86.19 106 ASP A CA 1
ATOM 845 C C . ASP A 1 106 ? -16.498 -12.759 11.680 1.00 86.19 106 ASP A C 1
ATOM 847 O O . ASP A 1 106 ? -15.725 -12.973 10.744 1.00 86.19 106 ASP A O 1
ATOM 851 N N . ASP A 1 107 ? -16.494 -11.593 12.333 1.00 85.25 107 ASP A N 1
ATOM 852 C CA . ASP A 1 107 ? -15.610 -10.484 11.963 1.00 85.25 107 ASP A CA 1
ATOM 853 C C . ASP A 1 107 ? -14.147 -10.777 12.332 1.00 85.25 107 ASP A C 1
ATOM 855 O O . ASP A 1 107 ? -13.239 -10.297 11.654 1.00 85.25 107 ASP A O 1
ATOM 859 N N . PHE A 1 108 ? -13.889 -11.616 13.347 1.00 89.69 108 PHE A N 1
ATOM 860 C CA . PHE A 1 108 ? -12.528 -12.060 13.664 1.00 89.69 108 PHE A CA 1
ATOM 861 C C . PHE A 1 108 ? -11.962 -12.943 12.550 1.00 89.69 108 PHE A C 1
ATOM 863 O O . PHE A 1 108 ? -10.859 -12.685 12.065 1.00 89.69 108 PHE A O 1
ATOM 870 N N . GLN A 1 109 ? -12.718 -13.954 12.113 1.00 88.94 109 GLN A N 1
ATOM 871 C CA . GLN A 1 109 ? -12.264 -14.851 11.050 1.00 88.94 109 GLN A CA 1
ATOM 872 C C . GLN A 1 109 ? -12.110 -14.096 9.725 1.00 88.94 109 GLN A C 1
ATOM 874 O O . GLN A 1 109 ? -11.081 -14.221 9.066 1.00 88.94 109 GLN A O 1
ATOM 879 N N . ALA A 1 110 ? -13.069 -13.233 9.383 1.00 88.88 110 ALA A N 1
ATOM 880 C CA . ALA A 1 110 ? -12.984 -12.407 8.185 1.00 88.88 110 ALA A CA 1
ATOM 881 C C . ALA A 1 110 ? -11.795 -11.430 8.222 1.00 88.88 110 ALA A C 1
ATOM 883 O O . ALA A 1 110 ? -11.155 -11.209 7.193 1.00 88.88 110 ALA A O 1
ATOM 884 N N . ALA A 1 111 ? -11.450 -10.871 9.387 1.00 89.56 111 ALA A N 1
ATOM 885 C CA . ALA A 1 111 ? -10.264 -10.028 9.539 1.00 89.56 111 ALA A CA 1
ATOM 886 C C . ALA A 1 111 ? -8.963 -10.823 9.361 1.00 89.56 111 ALA A C 1
ATOM 888 O O . ALA A 1 111 ? -8.035 -10.336 8.714 1.00 89.56 111 ALA A O 1
ATOM 889 N N . VAL A 1 112 ? -8.900 -12.047 9.892 1.00 88.38 112 VAL A N 1
ATOM 890 C CA . VAL A 1 112 ? -7.767 -12.961 9.694 1.00 88.38 112 VAL A CA 1
ATOM 891 C C . VAL A 1 112 ? -7.619 -13.313 8.216 1.00 88.38 112 VAL A C 1
ATOM 893 O O . VAL A 1 112 ? -6.528 -13.171 7.665 1.00 88.38 112 VAL A O 1
ATOM 896 N N . ASP A 1 113 ? -8.700 -13.707 7.548 1.00 87.75 113 ASP A N 1
ATOM 897 C CA . ASP A 1 113 ? -8.679 -14.036 6.123 1.00 87.75 113 ASP A CA 1
ATOM 898 C C . ASP A 1 113 ? -8.249 -12.819 5.301 1.00 87.75 113 ASP A C 1
ATOM 900 O O . ASP A 1 113 ? -7.369 -12.918 4.444 1.00 87.75 113 ASP A O 1
ATOM 904 N N . PHE A 1 114 ? -8.799 -11.639 5.596 1.00 88.00 114 PHE A N 1
ATOM 905 C CA . PHE A 1 114 ? -8.441 -10.414 4.891 1.00 88.00 114 PHE A CA 1
ATOM 906 C C . PHE A 1 114 ? -6.968 -10.035 5.101 1.00 88.00 114 PHE A C 1
ATOM 908 O O . PHE A 1 114 ? -6.296 -9.669 4.137 1.00 88.00 114 PHE A O 1
ATOM 915 N N . LEU A 1 115 ? -6.426 -10.205 6.312 1.00 87.06 115 LEU A N 1
ATOM 916 C CA . LEU A 1 115 ? -5.009 -9.974 6.603 1.00 87.06 115 LEU A CA 1
ATOM 917 C C . LEU A 1 115 ? -4.089 -10.846 5.734 1.00 87.06 115 LEU A C 1
ATOM 919 O O . LEU A 1 115 ? -3.107 -10.331 5.202 1.00 87.06 115 LEU A O 1
ATOM 923 N N . HIS A 1 116 ? -4.417 -12.128 5.536 1.00 83.12 116 HIS A N 1
ATOM 924 C CA . HIS A 1 116 ? -3.641 -13.031 4.671 1.00 83.12 116 HIS A CA 1
ATOM 925 C C . HIS A 1 116 ? -3.663 -12.595 3.197 1.00 83.12 116 HIS A C 1
ATOM 927 O O . HIS A 1 116 ? -2.667 -12.727 2.488 1.00 83.12 116 HIS A O 1
ATOM 933 N N . HIS A 1 117 ? -4.773 -12.024 2.720 1.00 78.44 117 HIS A N 1
ATOM 934 C CA . HIS A 1 117 ? -4.859 -11.471 1.361 1.00 78.44 117 HIS A CA 1
ATOM 935 C C . HIS A 1 117 ? -4.067 -10.165 1.198 1.00 78.44 117 HIS A C 1
ATOM 937 O O . HIS A 1 117 ? -3.729 -9.785 0.077 1.00 78.44 117 HIS A O 1
ATOM 943 N N . LEU A 1 118 ? -3.777 -9.479 2.304 1.00 75.12 118 LEU A N 1
ATOM 944 C CA . LEU A 1 118 ? -2.986 -8.250 2.350 1.00 75.12 118 LEU A CA 1
ATOM 945 C C . LEU A 1 118 ? -1.506 -8.507 2.653 1.00 75.12 118 LEU A C 1
ATOM 947 O O . LEU A 1 118 ? -0.730 -7.551 2.643 1.00 75.12 118 LEU A O 1
ATOM 951 N N . GLU A 1 119 ? -1.124 -9.756 2.944 1.00 68.19 119 GLU A N 1
ATOM 952 C CA . GLU A 1 119 ? 0.214 -10.092 3.414 1.00 68.19 119 GLU A CA 1
ATOM 953 C C . GLU A 1 119 ? 1.275 -9.645 2.397 1.00 68.19 119 GLU A C 1
ATOM 955 O O . GLU A 1 119 ? 1.208 -10.003 1.212 1.00 68.19 119 GLU A O 1
ATOM 960 N N . PRO A 1 120 ? 2.238 -8.816 2.828 1.00 56.12 120 PRO A N 1
ATOM 961 C CA . PRO A 1 120 ? 3.270 -8.313 1.949 1.00 56.12 120 PRO A CA 1
ATOM 962 C C . PRO A 1 120 ? 4.321 -9.405 1.745 1.00 56.12 120 PRO A C 1
ATOM 964 O O . PRO A 1 120 ? 5.369 -9.348 2.377 1.00 56.12 120 PRO A O 1
ATOM 967 N N . ASP A 1 121 ? 4.083 -10.393 0.870 1.00 48.53 121 ASP A N 1
ATOM 968 C CA . ASP A 1 121 ? 5.208 -11.215 0.423 1.00 48.53 121 ASP A CA 1
ATOM 969 C C . ASP A 1 121 ? 5.186 -11.796 -0.999 1.00 48.53 121 ASP A C 1
ATOM 971 O O . ASP A 1 121 ? 4.197 -12.287 -1.549 1.00 48.53 121 ASP A O 1
ATOM 975 N N . THR A 1 122 ? 6.403 -11.772 -1.540 1.00 42.16 122 THR A N 1
ATOM 976 C CA . THR A 1 122 ? 6.907 -12.208 -2.843 1.00 42.16 122 THR A CA 1
ATOM 977 C C . THR A 1 122 ? 6.418 -11.392 -4.042 1.00 42.16 122 THR A C 1
ATOM 979 O O . THR A 1 122 ? 5.260 -11.438 -4.447 1.00 42.16 122 THR A O 1
ATOM 982 N N . GLY A 1 123 ? 7.350 -10.682 -4.689 1.00 45.62 123 GLY A N 1
ATOM 983 C CA . GLY A 1 123 ? 7.174 -9.947 -5.953 1.00 45.62 123 GLY A CA 1
ATOM 984 C C . GLY A 1 123 ? 6.813 -10.809 -7.177 1.00 45.62 123 GLY A C 1
ATOM 985 O O . GLY A 1 123 ? 7.237 -10.503 -8.286 1.00 45.62 123 GLY A O 1
ATOM 986 N N . SER A 1 124 ? 6.064 -11.893 -6.967 1.00 45.91 124 SER A N 1
ATOM 987 C CA . SER A 1 124 ? 5.544 -12.844 -7.945 1.00 45.91 124 SER A CA 1
ATOM 988 C C . SER A 1 124 ? 4.051 -12.637 -8.250 1.00 45.91 124 SER A C 1
ATOM 990 O O . SER A 1 124 ? 3.576 -13.093 -9.289 1.00 45.91 124 SER A O 1
ATOM 992 N N . ARG A 1 125 ? 3.297 -11.946 -7.378 1.00 46.00 125 ARG A N 1
ATOM 993 C CA . ARG A 1 125 ? 1.850 -11.729 -7.551 1.00 46.00 125 ARG A CA 1
ATOM 994 C C . ARG A 1 125 ? 1.550 -10.415 -8.269 1.00 46.00 125 ARG A C 1
ATOM 996 O O . ARG A 1 125 ? 2.114 -9.368 -7.955 1.00 46.00 125 ARG A O 1
ATOM 1003 N N . SER A 1 126 ? 0.635 -10.475 -9.237 1.00 42.09 126 SER A N 1
ATOM 1004 C CA . SER A 1 126 ? 0.208 -9.310 -10.018 1.00 42.09 126 SER A CA 1
ATOM 1005 C C . SER A 1 126 ? -0.483 -8.271 -9.119 1.00 42.09 126 SER A C 1
ATOM 1007 O O . SER A 1 126 ? -1.398 -8.637 -8.381 1.00 42.09 126 SER A O 1
ATOM 1009 N N . PRO A 1 127 ? -0.142 -6.971 -9.224 1.00 46.53 127 PRO A N 1
ATOM 1010 C CA . PRO A 1 127 ? -0.816 -5.892 -8.493 1.00 46.53 127 PRO A CA 1
ATOM 1011 C C . PRO A 1 127 ? -2.331 -5.804 -8.738 1.00 46.53 127 PRO A C 1
ATOM 1013 O O . PRO A 1 127 ? -3.046 -5.264 -7.906 1.00 46.53 127 PRO A O 1
ATOM 1016 N N . LEU A 1 128 ? -2.829 -6.355 -9.853 1.00 47.28 128 LEU A N 1
ATOM 1017 C CA . LEU A 1 128 ? -4.257 -6.364 -10.208 1.00 47.28 128 LEU A CA 1
ATOM 1018 C C . LEU A 1 128 ? -5.084 -7.394 -9.422 1.00 47.28 128 LEU A C 1
ATOM 1020 O O . LEU A 1 128 ? -6.299 -7.431 -9.569 1.00 47.28 128 LEU A O 1
ATOM 1024 N N . GLN A 1 129 ? -4.441 -8.258 -8.635 1.00 53.47 129 GLN A N 1
ATOM 1025 C CA . GLN A 1 129 ? -5.131 -9.263 -7.819 1.00 53.47 129 GLN A CA 1
ATOM 1026 C C . GLN A 1 129 ? -5.633 -8.704 -6.485 1.00 53.47 129 GLN A C 1
ATOM 1028 O O . GLN A 1 129 ? -6.353 -9.394 -5.770 1.00 53.47 129 GLN A O 1
ATOM 1033 N N . PHE A 1 130 ? -5.239 -7.481 -6.133 1.00 61.31 130 PHE A N 1
ATOM 1034 C CA . PHE A 1 130 ? -5.546 -6.887 -4.842 1.00 61.31 130 PHE A CA 1
ATOM 1035 C C . PHE A 1 130 ? -6.641 -5.833 -4.993 1.00 61.31 130 PHE A C 1
ATOM 1037 O O . PHE A 1 130 ? -6.528 -4.926 -5.812 1.00 61.31 130 PHE A O 1
ATOM 1044 N N . GLU A 1 131 ? -7.675 -5.932 -4.157 1.00 72.06 131 GLU A N 1
ATOM 1045 C CA . GLU A 1 131 ? -8.720 -4.904 -4.025 1.00 72.06 131 GLU A CA 1
ATOM 1046 C C . GLU A 1 131 ? -8.171 -3.601 -3.416 1.00 72.06 131 GLU A C 1
ATOM 1048 O O . GLU A 1 131 ? -8.731 -2.530 -3.623 1.00 72.06 131 GLU A O 1
ATOM 1053 N N . VAL A 1 132 ? -7.063 -3.692 -2.668 1.00 79.25 132 VAL A N 1
ATOM 1054 C CA . VAL A 1 132 ? -6.440 -2.572 -1.954 1.00 79.25 132 VAL A CA 1
ATOM 1055 C C . VAL A 1 132 ? -5.173 -2.112 -2.689 1.00 79.25 132 VAL A C 1
ATOM 1057 O O . VAL A 1 132 ? -4.287 -2.941 -2.937 1.00 79.25 132 VAL A O 1
ATOM 1060 N N . PRO A 1 133 ? -5.029 -0.807 -2.999 1.00 77.38 133 PRO A N 1
ATOM 1061 C CA . PRO A 1 133 ? -3.832 -0.251 -3.620 1.00 77.38 133 PRO A CA 1
ATOM 1062 C C . PRO A 1 133 ? -2.566 -0.514 -2.809 1.00 77.38 133 PRO A C 1
ATOM 1064 O O . PRO A 1 133 ? -2.585 -0.541 -1.577 1.00 77.38 133 PRO A O 1
ATOM 1067 N N . SER A 1 134 ? -1.436 -0.647 -3.510 1.00 73.12 134 SER A N 1
ATOM 1068 C CA . SER A 1 134 ? -0.162 -1.035 -2.897 1.00 73.12 134 SER A CA 1
ATOM 1069 C C . SER A 1 134 ? 0.246 -0.166 -1.707 1.00 73.12 134 SER A C 1
ATOM 1071 O O . SER A 1 134 ? 0.746 -0.694 -0.718 1.00 73.12 134 SER A O 1
ATOM 1073 N N . ASP A 1 135 ? -0.024 1.133 -1.791 1.00 74.31 135 ASP A N 1
ATOM 1074 C CA . ASP A 1 135 ? 0.394 2.131 -0.805 1.00 74.31 135 ASP A CA 1
ATOM 1075 C C . ASP A 1 135 ? -0.403 2.009 0.501 1.00 74.31 135 ASP A C 1
ATOM 1077 O O . ASP A 1 135 ? 0.144 2.146 1.593 1.00 74.31 135 ASP A O 1
ATOM 1081 N N . SER A 1 136 ? -1.697 1.688 0.397 1.00 83.81 136 SER A N 1
ATOM 1082 C CA . SER A 1 136 ? -2.594 1.516 1.544 1.00 83.81 136 SER A CA 1
ATOM 1083 C C . SER A 1 136 ? -2.473 0.134 2.187 1.00 83.81 136 SER A C 1
ATOM 1085 O O . SER A 1 136 ? -2.778 -0.006 3.370 1.00 83.81 136 SER A O 1
ATOM 1087 N N . ARG A 1 137 ? -2.006 -0.886 1.446 1.00 82.25 137 ARG A N 1
ATOM 1088 C CA . ARG A 1 137 ? -1.880 -2.264 1.958 1.00 82.25 137 ARG A CA 1
ATOM 1089 C 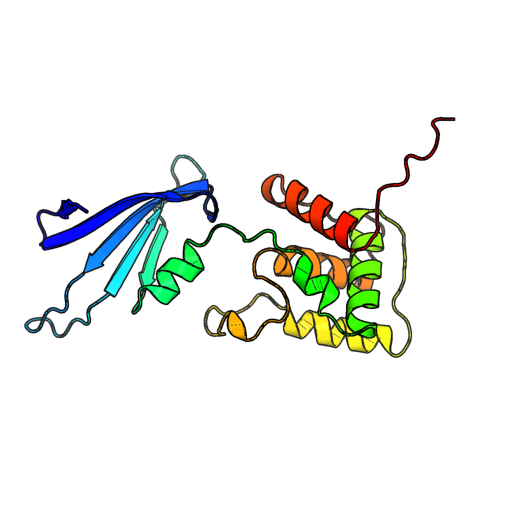C . ARG A 1 137 ? -0.982 -2.360 3.181 1.00 82.25 137 ARG A C 1
ATOM 1091 O O . ARG A 1 137 ? -1.356 -3.043 4.123 1.00 82.25 137 ARG A O 1
ATOM 1098 N N . ALA A 1 138 ? 0.167 -1.684 3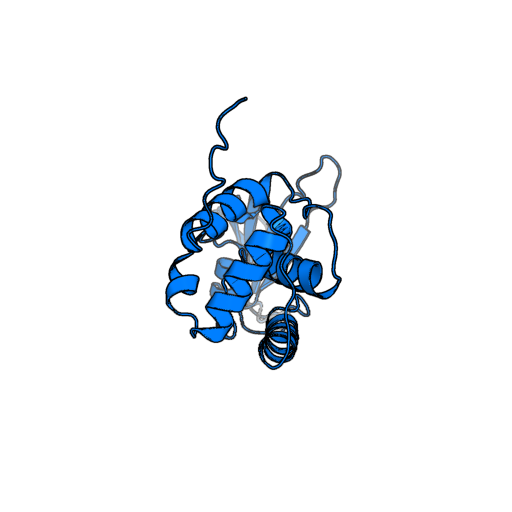.188 1.00 82.12 138 ALA A N 1
ATOM 1099 C CA . ALA A 1 138 ? 1.103 -1.763 4.310 1.00 82.12 138 ALA A CA 1
ATOM 1100 C C . ALA A 1 138 ? 0.483 -1.218 5.608 1.00 82.12 138 ALA A C 1
ATOM 1102 O O . ALA A 1 138 ? 0.551 -1.873 6.647 1.00 82.12 138 ALA A O 1
ATOM 1103 N N . ILE A 1 139 ? -0.174 -0.054 5.524 1.00 86.94 139 ILE A N 1
ATOM 1104 C CA . ILE A 1 139 ? -0.856 0.576 6.662 1.00 86.94 139 ILE A CA 1
ATOM 1105 C C . ILE A 1 139 ? -2.029 -0.299 7.111 1.00 86.94 139 ILE A C 1
ATOM 1107 O O . ILE A 1 139 ? -2.126 -0.624 8.290 1.00 86.94 139 ILE A O 1
ATOM 1111 N N . LEU A 1 140 ? -2.880 -0.742 6.179 1.00 90.12 140 LEU A N 1
ATOM 1112 C CA . LEU A 1 140 ? -4.040 -1.572 6.499 1.00 90.12 140 LEU A CA 1
ATOM 1113 C C . LEU A 1 140 ? -3.644 -2.916 7.116 1.00 90.12 140 LEU A C 1
ATOM 1115 O O . LEU A 1 140 ? -4.219 -3.322 8.123 1.00 90.12 140 LEU A O 1
ATOM 1119 N N . TRP A 1 141 ? -2.645 -3.590 6.547 1.00 89.94 141 TRP A N 1
ATOM 1120 C CA . TRP A 1 141 ? -2.121 -4.841 7.081 1.00 89.94 141 TRP A CA 1
ATOM 1121 C C . TRP A 1 141 ? -1.605 -4.651 8.506 1.00 89.94 141 TRP A C 1
ATOM 1123 O O . TRP A 1 141 ? -1.972 -5.407 9.406 1.00 89.94 141 TRP A O 1
ATOM 1133 N N . ALA A 1 142 ? -0.812 -3.599 8.737 1.00 86.38 142 ALA A N 1
ATOM 1134 C CA . ALA A 1 142 ? -0.315 -3.276 10.065 1.00 86.38 142 ALA A CA 1
ATOM 1135 C C . ALA A 1 142 ? -1.465 -2.984 11.039 1.00 86.38 142 ALA A C 1
ATOM 1137 O O . ALA A 1 142 ? -1.459 -3.528 12.138 1.00 86.38 142 ALA A O 1
ATOM 1138 N N . SER A 1 143 ? -2.479 -2.210 10.635 1.00 90.00 143 SER A N 1
ATOM 1139 C CA . SER A 1 143 ? -3.640 -1.877 11.470 1.00 90.00 143 SER A CA 1
ATOM 1140 C C . SER A 1 143 ? -4.492 -3.095 11.834 1.00 90.00 143 SER A C 1
ATOM 1142 O O . SER A 1 143 ? -4.814 -3.275 13.007 1.00 90.00 143 SER A O 1
ATOM 1144 N N . ILE A 1 144 ? -4.814 -3.969 10.869 1.00 91.25 144 ILE A N 1
ATOM 1145 C CA . ILE A 1 144 ? -5.568 -5.209 11.130 1.00 91.25 144 ILE A CA 1
ATOM 1146 C C . ILE A 1 144 ? -4.761 -6.127 12.056 1.00 91.25 144 ILE A C 1
ATOM 1148 O O . ILE A 1 144 ? -5.291 -6.661 13.030 1.00 91.25 144 ILE A O 1
ATOM 1152 N N . ARG A 1 145 ? -3.452 -6.270 11.815 1.00 88.88 145 ARG A N 1
ATOM 1153 C CA . ARG A 1 145 ? -2.569 -7.026 12.710 1.00 88.88 145 ARG A CA 1
ATOM 1154 C C . ARG A 1 145 ? -2.555 -6.431 14.122 1.00 88.88 145 ARG A C 1
ATOM 1156 O O . ARG A 1 145 ? -2.557 -7.187 15.089 1.00 88.88 145 ARG A O 1
ATOM 1163 N N . TRP A 1 146 ? -2.564 -5.105 14.248 1.00 91.12 146 TRP A N 1
ATOM 1164 C CA . TRP A 1 146 ? -2.519 -4.391 15.527 1.00 91.12 146 TRP A CA 1
ATOM 1165 C C . TRP A 1 146 ? -3.722 -4.709 16.420 1.00 91.12 146 TRP A C 1
ATOM 1167 O O . TRP A 1 146 ? -3.546 -5.124 17.570 1.00 91.12 146 TRP A O 1
ATOM 1177 N N . ILE A 1 147 ? -4.935 -4.603 15.863 1.00 89.56 147 ILE A N 1
ATOM 1178 C CA . ILE A 1 147 ? -6.181 -4.919 16.575 1.00 89.56 147 ILE A CA 1
ATOM 1179 C C . ILE A 1 147 ? -6.298 -6.419 16.885 1.00 89.56 147 ILE A C 1
ATOM 1181 O O . ILE A 1 147 ? -6.691 -6.785 17.994 1.00 89.56 147 ILE A O 1
ATOM 1185 N N . LEU A 1 148 ? -5.874 -7.305 15.972 1.00 88.56 148 LEU A N 1
ATOM 1186 C CA . LEU A 1 148 ? -5.854 -8.756 16.213 1.00 88.56 148 LEU A CA 1
ATOM 1187 C C . LEU A 1 148 ? -4.875 -9.146 17.332 1.00 88.56 148 LEU A C 1
ATOM 1189 O O . LEU A 1 148 ? -5.171 -10.027 18.138 1.00 88.56 148 LEU A O 1
ATOM 1193 N N . MET A 1 149 ? -3.736 -8.454 17.429 1.00 87.88 149 MET A N 1
ATOM 1194 C CA . MET A 1 149 ? -2.766 -8.614 18.518 1.00 87.88 149 MET A CA 1
ATOM 1195 C C . MET A 1 149 ? -3.191 -7.935 19.826 1.00 87.88 149 MET A C 1
ATOM 1197 O O . MET A 1 149 ? -2.476 -8.057 20.821 1.00 87.88 149 MET A O 1
ATOM 1201 N N . ARG A 1 150 ? -4.342 -7.247 19.848 1.00 85.06 150 ARG A N 1
ATOM 1202 C CA . ARG A 1 150 ? -4.886 -6.533 21.015 1.00 85.06 150 ARG A CA 1
ATOM 1203 C C . ARG A 1 150 ? -3.910 -5.502 21.590 1.00 85.06 150 ARG A C 1
ATOM 1205 O O . ARG A 1 150 ? -3.815 -5.343 22.807 1.00 85.06 150 ARG A O 1
ATOM 1212 N N . ARG A 1 151 ? -3.157 -4.828 20.720 1.00 80.50 151 ARG A N 1
ATOM 1213 C CA . ARG A 1 151 ? -2.214 -3.779 21.118 1.00 80.50 151 ARG A CA 1
ATOM 1214 C C . ARG A 1 151 ? -2.979 -2.529 21.541 1.00 80.50 151 ARG A C 1
ATOM 1216 O O . ARG A 1 151 ? -3.798 -2.026 20.796 1.00 80.50 151 ARG A O 1
ATOM 1223 N N . THR A 1 152 ? -2.702 -2.008 22.728 1.00 82.75 152 THR A N 1
ATOM 1224 C CA . THR A 1 152 ? -3.368 -0.797 23.244 1.00 82.75 152 THR A CA 1
ATOM 1225 C C . THR A 1 152 ? -2.612 0.490 22.920 1.00 82.75 152 THR A C 1
ATOM 1227 O O . THR A 1 152 ? -3.085 1.583 23.197 1.00 82.75 152 THR A O 1
ATOM 1230 N N . GLU A 1 153 ? -1.413 0.382 22.362 1.00 84.88 153 GLU A N 1
ATOM 1231 C CA . GLU A 1 153 ? -0.634 1.530 21.900 1.00 84.88 153 GLU A CA 1
ATOM 1232 C C . GLU A 1 153 ? -1.101 1.951 20.504 1.00 84.88 153 GLU A C 1
ATOM 1234 O O . GLU A 1 153 ? -1.697 1.152 19.781 1.00 84.88 153 GLU A O 1
ATOM 1239 N N . LYS A 1 154 ? -0.816 3.188 20.096 1.00 86.75 154 LYS A N 1
ATOM 1240 C CA . LYS A 1 154 ? -1.029 3.597 18.703 1.00 86.75 154 LYS A CA 1
ATOM 1241 C C . LYS A 1 154 ? 0.057 2.999 17.815 1.00 86.75 154 LYS A C 1
ATOM 1243 O O . LYS A 1 154 ? 1.209 2.887 18.223 1.00 86.75 154 LYS A O 1
ATOM 1248 N N . LEU A 1 155 ? -0.315 2.638 16.595 1.00 85.19 155 LEU A N 1
ATOM 1249 C CA . LEU A 1 155 ? 0.628 2.228 15.568 1.00 85.19 155 LEU A CA 1
ATOM 1250 C C . LEU A 1 155 ? 1.468 3.439 15.148 1.00 85.19 155 LEU A C 1
ATOM 1252 O O . LEU A 1 155 ? 0.937 4.429 14.643 1.00 85.19 155 LEU A O 1
ATOM 1256 N N . GLU A 1 156 ? 2.781 3.345 15.331 1.00 82.50 156 GLU A N 1
ATOM 1257 C CA . GLU A 1 156 ? 3.714 4.353 14.837 1.00 82.50 156 GLU A CA 1
ATOM 1258 C C . GLU A 1 156 ? 3.862 4.233 13.315 1.00 82.50 156 GLU A C 1
ATOM 1260 O O . GLU A 1 156 ? 4.188 3.170 12.782 1.00 82.50 156 GLU A O 1
ATOM 1265 N N . LEU A 1 157 ? 3.614 5.338 12.613 1.00 80.38 157 LEU A N 1
ATOM 1266 C CA . LEU A 1 157 ? 3.765 5.448 11.165 1.00 80.38 157 LEU A CA 1
ATOM 1267 C C . LEU A 1 157 ? 4.908 6.406 10.838 1.00 80.38 157 LEU A C 1
ATOM 1269 O O . LEU A 1 157 ? 5.029 7.464 11.459 1.00 80.38 157 LEU A O 1
ATOM 1273 N N . GLY A 1 158 ? 5.714 6.061 9.832 1.00 74.00 158 GLY A N 1
ATOM 1274 C CA . GLY A 1 158 ? 6.770 6.949 9.339 1.00 74.00 158 GLY A CA 1
ATOM 1275 C C . GLY A 1 158 ? 6.203 8.211 8.682 1.00 74.00 158 GLY A C 1
ATOM 1276 O O . GLY A 1 158 ? 5.069 8.207 8.201 1.00 74.00 158 GLY A O 1
ATOM 1277 N N . ASP A 1 159 ? 7.008 9.275 8.604 1.00 71.75 159 ASP A N 1
ATOM 1278 C CA . ASP A 1 159 ? 6.591 10.590 8.085 1.00 71.75 159 ASP A CA 1
ATOM 1279 C C . ASP A 1 159 ? 5.936 10.518 6.697 1.00 71.75 159 ASP A C 1
ATOM 1281 O O . ASP A 1 159 ? 4.940 11.186 6.428 1.00 71.75 159 ASP A O 1
ATOM 1285 N N . SER A 1 160 ? 6.439 9.639 5.826 1.00 70.19 160 SER A N 1
ATOM 1286 C CA . SER A 1 160 ? 5.906 9.428 4.475 1.00 70.19 160 SER A CA 1
ATOM 1287 C C . SER A 1 160 ? 4.528 8.751 4.432 1.00 70.19 160 SER A C 1
ATOM 1289 O O . SER A 1 160 ? 3.871 8.771 3.394 1.00 70.19 160 SER A O 1
ATOM 1291 N N . GLN A 1 161 ? 4.074 8.149 5.535 1.00 79.88 161 GLN A N 1
ATOM 1292 C CA . GLN A 1 161 ? 2.795 7.438 5.641 1.00 79.88 161 GLN A CA 1
ATOM 1293 C C . GLN A 1 161 ? 1.715 8.251 6.365 1.00 79.88 161 GLN A C 1
ATOM 1295 O O . GLN A 1 161 ? 0.535 7.923 6.245 1.00 79.88 161 GLN A O 1
ATOM 1300 N N . GLN A 1 162 ? 2.095 9.318 7.076 1.00 81.81 162 GLN A N 1
ATOM 1301 C CA . GLN A 1 162 ? 1.182 10.152 7.867 1.00 81.81 162 GLN A CA 1
ATOM 1302 C C . GLN A 1 162 ? 0.091 10.802 7.007 1.00 81.81 162 GLN A C 1
ATOM 1304 O O . GLN A 1 162 ? -1.091 10.758 7.349 1.00 81.81 162 GLN A O 1
ATOM 1309 N N . GLU A 1 163 ? 0.462 11.353 5.848 1.00 84.81 163 GLU A N 1
ATOM 1310 C CA . GLU A 1 163 ? -0.500 11.988 4.940 1.00 84.81 163 GLU A CA 1
ATOM 1311 C C . GLU A 1 163 ? -1.541 10.982 4.419 1.00 84.81 163 GLU A C 1
ATOM 1313 O O . GLU A 1 163 ? -2.745 11.255 4.406 1.00 84.81 163 GLU A O 1
ATOM 1318 N N . LEU A 1 164 ? -1.086 9.786 4.030 1.00 85.81 164 LEU A N 1
ATOM 1319 C CA . LEU A 1 164 ? -1.961 8.718 3.555 1.00 85.81 164 LEU A CA 1
ATOM 1320 C C . LEU A 1 164 ? -2.865 8.198 4.678 1.00 85.81 164 LEU A C 1
ATOM 1322 O O . LEU A 1 164 ? -4.051 7.979 4.448 1.00 85.81 164 LEU A O 1
ATOM 1326 N N . ALA A 1 165 ? -2.341 8.048 5.894 1.00 86.69 165 ALA A N 1
ATOM 1327 C CA . ALA A 1 165 ? -3.127 7.649 7.056 1.00 86.69 165 ALA A CA 1
ATOM 1328 C C . ALA A 1 165 ? -4.259 8.642 7.351 1.00 86.69 165 ALA A C 1
ATOM 1330 O O . ALA A 1 165 ? -5.397 8.222 7.548 1.00 86.69 165 ALA A O 1
ATOM 1331 N N . GLY A 1 166 ? -3.989 9.950 7.285 1.00 87.75 166 GLY A N 1
ATOM 1332 C CA . GLY A 1 166 ? -5.023 10.979 7.422 1.00 87.75 166 GLY A CA 1
ATOM 1333 C C . GLY A 1 166 ? -6.116 10.872 6.352 1.00 87.75 166 GLY A C 1
ATOM 1334 O O . GLY A 1 166 ? -7.306 10.955 6.662 1.00 87.75 166 GLY A O 1
ATOM 1335 N N . LYS A 1 167 ? -5.733 10.615 5.094 1.00 88.94 167 LYS A N 1
ATOM 1336 C CA . LYS A 1 167 ? -6.681 10.387 3.987 1.00 88.94 167 LYS A CA 1
ATOM 1337 C C . LYS A 1 167 ? -7.535 9.133 4.201 1.00 88.94 167 LYS A C 1
ATOM 1339 O O . LYS A 1 167 ? -8.743 9.182 3.982 1.00 88.94 167 LYS A O 1
ATOM 1344 N N . LEU A 1 168 ? -6.928 8.039 4.663 1.00 90.94 168 LEU A N 1
ATOM 1345 C CA . LEU A 1 168 ? -7.611 6.776 4.963 1.00 90.94 168 LEU A CA 1
ATOM 1346 C C . LEU A 1 168 ? -8.606 6.917 6.122 1.00 90.94 168 LEU A C 1
ATOM 1348 O O . LEU A 1 168 ? -9.732 6.434 6.020 1.00 90.94 168 LEU A O 1
ATOM 1352 N N . LEU A 1 169 ? -8.216 7.621 7.187 1.00 91.75 169 LEU A N 1
ATOM 1353 C CA . LEU A 1 169 ? -9.087 7.923 8.323 1.00 91.75 169 LEU A CA 1
ATOM 1354 C C . LEU A 1 169 ? -10.307 8.736 7.891 1.00 91.75 169 LEU A C 1
ATOM 1356 O O . LEU A 1 169 ? -11.441 8.333 8.150 1.00 91.75 169 LEU A O 1
ATOM 1360 N N . LYS A 1 170 ? -10.086 9.817 7.135 1.00 90.06 170 LYS A N 1
ATOM 1361 C CA . LYS A 1 170 ? -11.172 10.638 6.592 1.00 90.06 170 LYS A CA 1
ATOM 1362 C C . LYS A 1 170 ? -12.117 9.831 5.699 1.00 90.06 170 LYS A C 1
ATOM 1364 O O . LYS A 1 170 ? -13.330 9.957 5.827 1.00 90.06 170 LYS A O 1
ATOM 1369 N N . ALA A 1 171 ? -11.579 8.973 4.832 1.00 89.31 171 ALA A N 1
ATOM 1370 C CA . ALA A 1 171 ? -12.379 8.103 3.969 1.00 89.31 171 ALA A CA 1
ATOM 1371 C C . ALA A 1 171 ? -13.211 7.071 4.754 1.00 89.31 171 ALA A C 1
ATOM 1373 O O . ALA A 1 171 ? -14.259 6.637 4.285 1.00 89.31 171 ALA A O 1
ATOM 1374 N N . CYS A 1 172 ? -12.783 6.712 5.966 1.00 89.81 172 CYS A N 1
ATOM 1375 C CA . CYS A 1 172 ? -13.541 5.855 6.876 1.00 89.81 172 CYS A CA 1
ATOM 1376 C C . CYS A 1 172 ? -14.538 6.622 7.762 1.00 89.81 172 CYS A C 1
ATOM 1378 O O . CYS A 1 172 ? -15.176 6.000 8.609 1.00 89.81 172 CYS A O 1
ATOM 1380 N N . GLY A 1 173 ? -14.665 7.946 7.602 1.00 88.31 173 GLY A N 1
ATOM 1381 C CA . GLY A 1 173 ? -15.481 8.795 8.477 1.00 88.31 173 GLY A CA 1
ATOM 1382 C C . GLY A 1 173 ? -14.912 8.946 9.892 1.00 88.31 173 GLY A C 1
ATOM 1383 O O . GLY A 1 173 ? -15.628 9.341 10.806 1.00 88.31 173 GLY A O 1
ATOM 1384 N N . LEU A 1 174 ? -13.633 8.616 10.074 1.00 85.12 174 LEU A N 1
ATOM 1385 C CA . LEU A 1 174 ? -12.924 8.654 11.344 1.00 85.12 174 LEU A CA 1
ATOM 1386 C C . LEU A 1 174 ? -12.135 9.963 11.430 1.00 85.12 174 LEU A C 1
ATOM 1388 O O . LEU A 1 174 ? -10.915 9.984 11.271 1.00 85.12 174 LEU A O 1
ATOM 1392 N N . GLU A 1 175 ? -12.822 11.088 11.610 1.00 72.12 175 GLU A N 1
ATOM 1393 C CA . GLU A 1 175 ? -12.119 12.323 11.954 1.00 72.12 175 GLU A CA 1
ATOM 1394 C C . GLU A 1 175 ? -11.704 12.261 13.429 1.00 72.12 175 GLU A C 1
ATOM 1396 O O . GLU A 1 175 ? -12.503 11.822 14.261 1.00 72.12 175 GLU A O 1
ATOM 1401 N N . PRO A 1 176 ? -10.481 12.691 13.797 1.00 55.81 176 PRO A N 1
ATOM 1402 C CA . PRO A 1 176 ? -10.169 12.911 15.196 1.00 55.81 176 PRO A CA 1
ATOM 1403 C C . PRO A 1 176 ? -11.144 13.975 15.687 1.00 55.81 176 PRO A C 1
ATOM 1405 O O . PRO A 1 176 ? -11.019 15.147 15.330 1.00 55.81 176 PRO A O 1
ATOM 1408 N N . SER A 1 177 ? -12.148 13.572 16.467 1.00 45.94 177 SER A N 1
ATOM 1409 C CA . SER A 1 177 ? -13.015 14.534 17.125 1.00 45.94 177 SER A CA 1
ATOM 1410 C C . SER A 1 177 ? -12.095 15.470 17.897 1.00 45.94 177 SER A C 1
ATOM 1412 O O . SER A 1 177 ? -11.348 15.015 18.769 1.00 45.94 177 SER A O 1
ATOM 1414 N N . HIS A 1 178 ? -12.113 16.760 17.569 1.00 38.16 178 HIS A N 1
ATOM 1415 C CA . HIS A 1 178 ? -11.644 17.781 18.488 1.00 38.16 178 HIS A CA 1
ATOM 1416 C C . HIS A 1 178 ? -12.462 17.603 19.770 1.00 38.16 178 HIS A C 1
ATOM 1418 O O . HIS A 1 178 ? -13.583 18.095 19.879 1.00 38.16 178 HIS A O 1
ATOM 1424 N N . ALA A 1 179 ? -11.930 16.837 20.722 1.00 31.47 179 ALA A N 1
ATOM 1425 C CA . ALA A 1 179 ? -12.425 16.869 22.080 1.00 31.47 179 ALA A CA 1
ATOM 1426 C C . ALA A 1 179 ? -12.248 18.320 22.556 1.00 31.47 179 ALA A C 1
ATOM 1428 O O . ALA A 1 179 ? -11.173 18.894 22.335 1.00 31.47 179 ALA A O 1
ATOM 1429 N N . PRO A 1 180 ? -13.280 18.954 23.135 1.00 32.03 180 PRO A N 1
ATOM 1430 C CA . PRO A 1 180 ? -13.125 20.294 23.669 1.00 32.03 180 PRO A CA 1
ATOM 1431 C C . PRO A 1 180 ? -12.024 20.263 24.730 1.00 32.03 180 PRO A C 1
ATOM 1433 O O . PRO A 1 180 ? -11.991 19.367 25.575 1.00 32.03 180 PRO A O 1
ATOM 1436 N N . ALA A 1 181 ? -11.105 21.225 24.651 1.00 35.66 181 ALA A N 1
ATOM 1437 C CA . ALA A 1 181 ? -10.166 21.485 25.728 1.00 35.66 181 ALA A CA 1
ATOM 1438 C C . ALA A 1 181 ? -10.982 21.826 26.983 1.00 35.66 181 ALA A C 1
ATOM 1440 O O . ALA A 1 181 ? -11.721 22.813 26.980 1.00 35.66 181 ALA A O 1
ATOM 1441 N N . PHE A 1 182 ? -10.886 20.978 28.005 1.00 37.78 182 PHE A N 1
ATOM 1442 C CA . PHE A 1 182 ? -11.315 21.292 29.363 1.00 37.78 182 PHE A CA 1
ATOM 1443 C C . PHE A 1 182 ? -10.094 21.686 30.187 1.00 37.78 182 PHE A C 1
ATOM 1445 O O . PHE A 1 182 ? -9.050 21.007 30.038 1.00 37.78 182 PHE A O 1
#

pLDDT: mean 77.04, std 14.46, range [31.47, 93.62]